Protein AF-U6CXU7-F1 (afdb_monomer_lite)

Secondary structure (DSSP, 8-state):
--SHHHHHHHTT----S---HHHHHHHHHHHHHHTT-HHHHHHHHHHHHTSTT--HHHHHHHHHHHHHHHHH-GGGS-HHHHHHHHHHHHHHHHHH-TTTT-

Organism: Neovison vison (NCBI:txid452646)

pLDDT: mean 72.58, std 15.56, range [36.69, 89.62]

Radius of gyration: 14.31 Å; chains: 1; bounding box: 33×27×43 Å

Foldseek 3Di:
DPDVVVVVVVVVPPDDDPQDPLNVLLVVLVVCVVVVVLVSSLVSLVVSCVDPPRPLLSQLVSLQVNLVSLQPPPPPDDNVVSPVSSVVSNVVSCVSPVVSVD

InterPro domains:
  IPR011990 Tetratricopeptide-like helical domain superfamily [G3DSA:1.25.40.10] (4-102)
  IPR011990 Tetratricopeptide-like helical domain superfamily [SSF48452] (8-102)
  IPR019734 Tetratricopeptide repeat [PF13181] (22-50)
  IPR051630 Transcriptional Corepressor and Histone Demethylase [PTHR14017] (4-102)

Structure (mmCIF, N/CA/C/O backbone):
data_AF-U6CXU7-F1
#
_entry.id   AF-U6CXU7-F1
#
loop_
_atom_site.group_PDB
_atom_site.id
_atom_site.type_symbol
_atom_site.label_atom_id
_atom_site.label_alt_id
_atom_site.label_comp_id
_atom_site.label_asym_id
_atom_site.label_entity_id
_atom_site.label_seq_id
_atom_site.pdbx_PDB_ins_code
_atom_site.Cartn_x
_atom_site.Cartn_y
_atom_site.Cartn_z
_atom_site.occupancy
_atom_site.B_iso_or_equiv
_atom_site.auth_seq_id
_atom_site.auth_comp_id
_atom_site.auth_asym_id
_atom_site.auth_atom_id
_atom_site.pdbx_PDB_model_num
ATOM 1 N N . TYR A 1 1 ? -19.600 16.351 -8.192 1.00 37.19 1 TYR A N 1
ATOM 2 C CA . TYR A 1 1 ? -18.962 16.544 -9.516 1.00 37.19 1 TYR A CA 1
ATOM 3 C C . TYR A 1 1 ? -17.422 16.435 -9.495 1.00 37.19 1 TYR A C 1
ATOM 5 O O . TYR A 1 1 ? -16.760 17.091 -10.290 1.00 37.19 1 TYR A O 1
ATOM 13 N N . GLY A 1 2 ? -16.824 15.573 -8.652 1.00 44.34 2 GLY A N 1
ATOM 14 C CA . GLY A 1 2 ? -15.355 15.525 -8.488 1.00 44.34 2 GLY A CA 1
ATOM 15 C C . GLY A 1 2 ? -14.690 14.143 -8.496 1.00 44.34 2 GLY A C 1
ATOM 16 O O . GLY A 1 2 ? -13.481 14.085 -8.363 1.00 44.34 2 GLY A O 1
ATOM 17 N N . ARG A 1 3 ? -15.426 13.029 -8.651 1.00 45.00 3 ARG A N 1
ATOM 18 C CA . ARG A 1 3 ? -14.829 11.671 -8.593 1.00 45.00 3 ARG A CA 1
ATOM 19 C C . ARG A 1 3 ? -14.734 10.928 -9.927 1.00 45.00 3 ARG A C 1
ATOM 21 O O . ARG A 1 3 ? -14.053 9.918 -9.996 1.00 45.00 3 ARG A O 1
ATOM 28 N N . ILE A 1 4 ? -15.368 11.430 -10.989 1.00 48.94 4 ILE A N 1
ATOM 29 C CA . ILE A 1 4 ? -15.387 10.744 -12.297 1.00 48.94 4 ILE A CA 1
ATOM 30 C C . ILE A 1 4 ? -14.205 11.177 -13.185 1.00 48.94 4 ILE A C 1
ATOM 32 O O . ILE A 1 4 ? -13.718 10.391 -13.990 1.00 48.94 4 ILE A O 1
ATOM 36 N N . ARG A 1 5 ? -13.668 12.392 -12.990 1.00 36.69 5 ARG A N 1
ATOM 37 C CA . ARG A 1 5 ? -12.555 12.909 -13.809 1.00 36.69 5 ARG A CA 1
ATOM 38 C C . ARG A 1 5 ? -11.190 12.280 -13.510 1.00 36.69 5 ARG A C 1
ATOM 40 O O . ARG A 1 5 ? -10.368 12.230 -14.412 1.00 36.69 5 ARG A O 1
ATOM 47 N N . HIS A 1 6 ? -10.967 11.746 -12.306 1.00 44.59 6 HIS A N 1
ATOM 48 C CA . HIS A 1 6 ? -9.724 11.019 -12.008 1.00 44.59 6 HIS A CA 1
ATOM 49 C C . HIS A 1 6 ? -9.717 9.608 -12.619 1.00 44.59 6 HIS A C 1
ATOM 51 O O . HIS A 1 6 ? -8.681 9.151 -13.088 1.00 44.59 6 HIS A O 1
ATOM 57 N N . PHE A 1 7 ? -10.882 8.957 -12.723 1.00 39.84 7 PHE A N 1
ATOM 58 C CA . PHE A 1 7 ? -10.996 7.651 -13.383 1.00 39.84 7 PHE A CA 1
ATOM 59 C C . PHE A 1 7 ? -10.809 7.723 -14.906 1.00 39.84 7 PHE A C 1
ATOM 61 O O . PHE A 1 7 ? -10.329 6.767 -15.505 1.00 39.84 7 PHE A O 1
ATOM 68 N N . GLN A 1 8 ? -11.143 8.851 -15.540 1.00 44.44 8 GLN A N 1
ATOM 69 C CA . GLN A 1 8 ? -10.936 9.023 -16.982 1.00 44.44 8 GLN A CA 1
ATOM 70 C C . GLN A 1 8 ? -9.481 9.326 -17.363 1.00 44.44 8 GLN A C 1
ATOM 72 O O . GLN A 1 8 ? -9.106 9.025 -18.490 1.00 44.44 8 GLN A O 1
ATOM 77 N N . LEU A 1 9 ? -8.650 9.842 -16.446 1.00 41.06 9 LEU A N 1
ATOM 78 C CA . LEU A 1 9 ? -7.205 9.940 -16.694 1.00 41.06 9 LEU A CA 1
ATOM 79 C C . LEU A 1 9 ? -6.520 8.567 -16.595 1.00 41.06 9 LEU A C 1
ATOM 81 O O . LEU A 1 9 ? -5.667 8.257 -17.415 1.00 41.06 9 LEU A O 1
ATOM 85 N N . ALA A 1 10 ? -6.956 7.709 -15.666 1.00 45.19 10 ALA A N 1
ATOM 86 C CA . ALA A 1 10 ? -6.413 6.354 -15.509 1.00 45.19 10 ALA A CA 1
ATOM 87 C C . ALA A 1 10 ? -6.767 5.396 -16.667 1.00 45.19 10 ALA A C 1
ATOM 89 O O . ALA A 1 10 ? -6.134 4.358 -16.824 1.00 45.19 10 ALA A O 1
ATOM 90 N N . LEU A 1 11 ? -7.773 5.732 -17.483 1.00 42.84 11 LEU A N 1
ATOM 91 C CA . LEU A 1 11 ? -8.143 4.961 -18.676 1.00 42.84 11 LEU A CA 1
ATOM 92 C C . LEU A 1 11 ? -7.322 5.331 -19.924 1.00 42.84 11 LEU A C 1
ATOM 94 O O . LEU A 1 11 ? -7.363 4.586 -20.900 1.00 42.84 11 LEU A O 1
ATOM 98 N N . VAL A 1 12 ? -6.594 6.456 -19.915 1.00 43.78 12 VAL A N 1
ATOM 99 C CA . VAL A 1 12 ? -5.868 6.972 -21.093 1.00 43.78 12 VAL A CA 1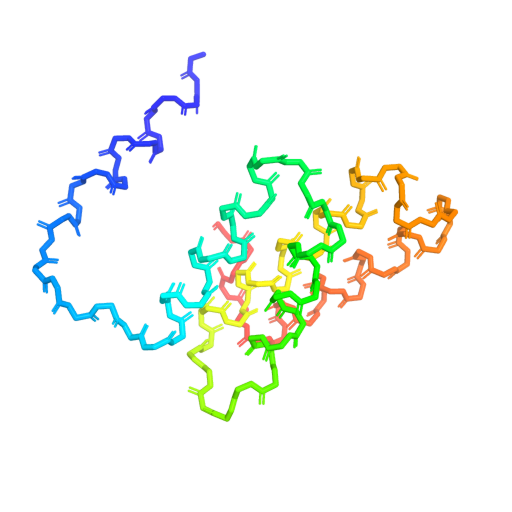
ATOM 100 C C . VAL A 1 12 ? -4.411 6.497 -21.169 1.00 43.78 12 VAL A C 1
ATOM 102 O O . VAL A 1 12 ? -3.853 6.502 -22.259 1.00 43.78 12 VAL A O 1
ATOM 105 N N . ASP A 1 13 ?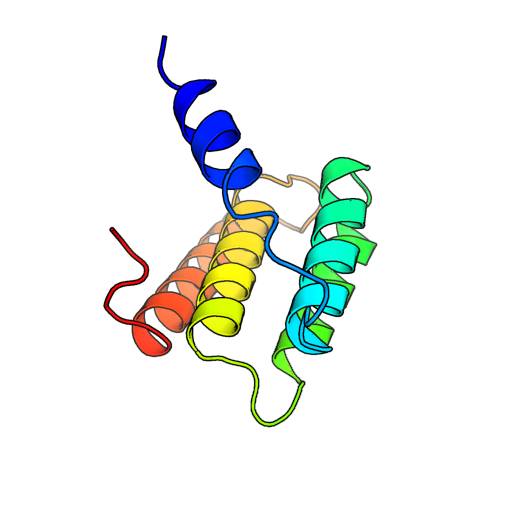 -3.830 5.966 -20.091 1.00 41.16 13 ASP A N 1
ATOM 106 C CA . ASP A 1 13 ? -2.502 5.322 -20.128 1.00 41.16 13 ASP A CA 1
ATOM 107 C C . ASP A 1 13 ? -2.575 3.801 -20.331 1.00 41.16 13 ASP A C 1
ATOM 109 O O . ASP A 1 13 ? -1.719 3.036 -19.888 1.00 41.16 13 ASP A O 1
ATOM 113 N N . CYS A 1 14 ? -3.581 3.332 -21.074 1.00 48.84 14 CYS A N 1
ATOM 114 C CA . CYS A 1 14 ? -3.497 2.019 -21.702 1.00 48.84 14 CYS A CA 1
ATOM 115 C C . CYS A 1 14 ? -2.511 2.098 -22.884 1.00 48.84 14 CYS A C 1
ATOM 117 O O . CYS A 1 14 ? -2.905 2.133 -24.047 1.00 48.84 14 CYS A O 1
ATOM 119 N N . ASN A 1 15 ? -1.217 2.158 -22.566 1.00 41.66 15 ASN A N 1
ATOM 120 C CA . ASN A 1 15 ? -0.118 1.827 -23.468 1.00 41.66 15 ASN A CA 1
ATOM 121 C C . ASN A 1 15 ? 0.533 0.516 -22.966 1.00 41.66 15 ASN A C 1
ATOM 123 O O . ASN A 1 15 ? 0.411 0.160 -21.795 1.00 41.66 15 ASN A O 1
ATOM 127 N N . PRO A 1 16 ? 1.109 -0.291 -23.862 1.00 45.03 16 PRO A N 1
ATOM 128 C CA . PRO A 1 16 ? 0.978 -1.742 -23.851 1.00 45.03 16 PRO A CA 1
ATOM 129 C C . PRO A 1 16 ? 1.812 -2.424 -22.758 1.00 45.03 16 PRO A C 1
ATOM 131 O O . PRO A 1 16 ? 3.009 -2.198 -22.650 1.00 45.03 16 PRO A O 1
ATOM 134 N N . CYS A 1 17 ? 1.170 -3.321 -22.005 1.00 50.75 17 CYS A N 1
ATOM 135 C CA . CYS A 1 17 ? 1.731 -4.523 -21.373 1.00 50.75 17 CYS A CA 1
ATOM 136 C C . CYS A 1 17 ? 3.250 -4.566 -21.092 1.00 50.75 17 CYS A C 1
ATOM 138 O O . CYS A 1 17 ? 3.945 -5.461 -21.572 1.00 50.75 17 CYS A O 1
ATOM 140 N N . THR A 1 18 ? 3.732 -3.712 -20.194 1.00 55.62 18 THR A N 1
ATOM 141 C CA . THR A 1 18 ? 4.897 -4.017 -19.349 1.00 55.62 18 THR A CA 1
ATOM 142 C C . THR A 1 18 ? 4.593 -3.629 -17.909 1.00 55.62 18 THR A C 1
ATOM 144 O O . THR A 1 18 ? 5.337 -2.865 -17.303 1.00 55.62 18 THR A O 1
ATOM 147 N N . LEU A 1 19 ? 3.473 -4.116 -17.359 1.00 62.84 19 LEU A N 1
ATOM 148 C CA . LEU A 1 19 ? 3.283 -4.026 -15.914 1.00 62.84 19 LEU A CA 1
ATOM 149 C C . LEU A 1 19 ? 4.432 -4.793 -15.265 1.00 62.84 19 LEU A C 1
ATOM 151 O O . LEU A 1 19 ? 4.614 -5.992 -15.501 1.00 62.84 19 LEU A O 1
ATOM 155 N N . SER A 1 20 ? 5.229 -4.084 -14.478 1.00 75.44 20 SER A N 1
ATOM 156 C CA . SER A 1 20 ? 6.298 -4.686 -13.699 1.00 75.44 20 SER A CA 1
ATOM 157 C C . SER A 1 20 ? 5.691 -5.691 -12.725 1.00 75.44 20 SER A C 1
ATOM 159 O O . SER A 1 20 ? 4.550 -5.536 -12.290 1.00 75.44 20 SER A O 1
ATOM 161 N N . ASN A 1 21 ? 6.455 -6.707 -12.317 1.00 79.75 21 ASN A N 1
ATOM 162 C CA . ASN A 1 21 ? 5.963 -7.699 -11.351 1.00 79.75 21 ASN A CA 1
ATOM 163 C C . ASN A 1 21 ? 5.400 -7.021 -10.079 1.00 79.75 21 ASN A C 1
ATOM 165 O O . ASN A 1 21 ? 4.341 -7.393 -9.587 1.00 79.75 21 ASN A O 1
ATOM 169 N N . ALA A 1 22 ? 6.036 -5.932 -9.632 1.00 81.25 22 ALA A N 1
ATOM 170 C CA . ALA A 1 22 ? 5.554 -5.088 -8.540 1.00 81.25 22 ALA A CA 1
ATOM 171 C C . ALA A 1 22 ? 4.158 -4.475 -8.775 1.00 81.25 22 ALA A C 1
ATOM 173 O O . ALA A 1 22 ? 3.330 -4.462 -7.868 1.00 81.25 22 ALA A O 1
ATOM 174 N N . GLU A 1 23 ? 3.877 -3.981 -9.981 1.00 82.06 23 GLU A N 1
ATOM 175 C CA . GLU A 1 23 ? 2.582 -3.380 -10.324 1.00 82.06 23 GLU A CA 1
ATOM 176 C C . GLU A 1 23 ? 1.489 -4.448 -10.414 1.00 82.06 23 GLU A C 1
ATOM 178 O O . GLU A 1 23 ? 0.372 -4.244 -9.947 1.00 82.06 23 GLU A O 1
ATOM 183 N N . ILE A 1 24 ? 1.821 -5.633 -10.934 1.00 85.00 24 ILE A N 1
ATOM 184 C CA . ILE A 1 24 ? 0.898 -6.774 -10.962 1.00 85.00 24 ILE A CA 1
ATOM 185 C C . ILE A 1 24 ? 0.511 -7.177 -9.533 1.00 85.00 24 ILE A C 1
ATOM 187 O O . ILE A 1 24 ? -0.675 -7.309 -9.231 1.00 85.00 24 ILE A O 1
ATOM 191 N N . GLN A 1 25 ? 1.490 -7.322 -8.635 1.00 86.62 25 GLN A N 1
ATOM 192 C CA . GLN A 1 25 ? 1.238 -7.625 -7.222 1.00 86.62 25 GLN A CA 1
ATOM 193 C C . GLN A 1 25 ? 0.426 -6.520 -6.532 1.00 86.62 25 GLN A C 1
ATOM 195 O O . GLN A 1 25 ? -0.493 -6.817 -5.766 1.00 86.62 25 GLN A O 1
ATOM 200 N N . PHE A 1 26 ? 0.697 -5.250 -6.851 1.00 86.75 26 PHE A N 1
ATOM 201 C CA . PHE A 1 26 ? -0.087 -4.120 -6.353 1.00 86.75 26 PHE A CA 1
ATOM 202 C C . PHE A 1 26 ? -1.559 -4.230 -6.767 1.00 86.75 26 PHE A C 1
ATOM 204 O O . PHE A 1 26 ? -2.458 -4.115 -5.932 1.00 86.75 26 PHE A O 1
ATOM 211 N N . HIS A 1 27 ? -1.822 -4.518 -8.042 1.00 86.62 27 HIS A N 1
ATOM 212 C CA . HIS A 1 27 ? -3.183 -4.687 -8.542 1.00 86.62 27 HIS A CA 1
ATOM 213 C C . HIS A 1 27 ? -3.897 -5.894 -7.922 1.00 86.62 27 HIS A C 1
ATOM 215 O O . HIS A 1 27 ? -5.098 -5.812 -7.660 1.00 86.62 27 HIS A O 1
ATOM 221 N N . ILE A 1 28 ? -3.184 -6.985 -7.626 1.00 87.56 28 ILE A N 1
ATOM 222 C CA . ILE A 1 28 ? -3.737 -8.135 -6.892 1.00 87.56 28 ILE A CA 1
ATOM 223 C C . ILE A 1 28 ? -4.156 -7.723 -5.473 1.00 87.56 28 ILE A C 1
ATOM 225 O O . ILE A 1 28 ? -5.270 -8.038 -5.047 1.00 87.56 28 ILE A O 1
ATOM 229 N N . ALA A 1 29 ? -3.310 -6.984 -4.752 1.00 87.81 29 ALA A N 1
ATOM 230 C CA . ALA A 1 29 ? -3.637 -6.482 -3.417 1.00 87.81 29 ALA A CA 1
ATOM 231 C C . ALA A 1 29 ? -4.867 -5.555 -3.443 1.00 87.81 29 ALA A C 1
ATOM 233 O O . ALA A 1 29 ? -5.805 -5.730 -2.658 1.00 87.81 29 ALA A O 1
ATOM 234 N N . HIS A 1 30 ? -4.931 -4.649 -4.420 1.00 84.75 30 HIS A N 1
ATOM 235 C CA . HIS A 1 30 ? -6.069 -3.749 -4.601 1.00 84.75 30 HIS A CA 1
ATOM 236 C C . HIS A 1 30 ? -7.364 -4.487 -4.990 1.00 84.75 30 HIS A C 1
ATOM 238 O O . HIS A 1 30 ? -8.470 -4.119 -4.583 1.00 84.75 30 HIS A O 1
ATOM 244 N N . LEU A 1 31 ? -7.258 -5.593 -5.728 1.00 89.62 31 LEU A N 1
ATOM 245 C CA . LEU A 1 31 ? -8.401 -6.446 -6.039 1.00 89.62 31 LEU A CA 1
ATOM 246 C C . LEU A 1 31 ? -8.983 -7.109 -4.776 1.00 89.62 31 LEU A C 1
ATOM 248 O O . LEU A 1 31 ? -10.204 -7.220 -4.644 1.00 89.62 31 LEU A O 1
ATOM 252 N N . TYR A 1 32 ? -8.146 -7.524 -3.821 1.00 86.94 32 TYR A N 1
ATOM 253 C CA . TYR A 1 32 ? -8.638 -8.016 -2.530 1.00 86.94 32 TYR A CA 1
ATOM 254 C C . TYR A 1 32 ? -9.346 -6.918 -1.731 1.00 86.94 32 TYR A C 1
ATOM 256 O O . TYR A 1 32 ? -10.391 -7.172 -1.125 1.00 86.94 32 TYR A O 1
ATOM 264 N N . GLU A 1 33 ? -8.816 -5.698 -1.764 1.00 82.50 33 GLU A N 1
ATOM 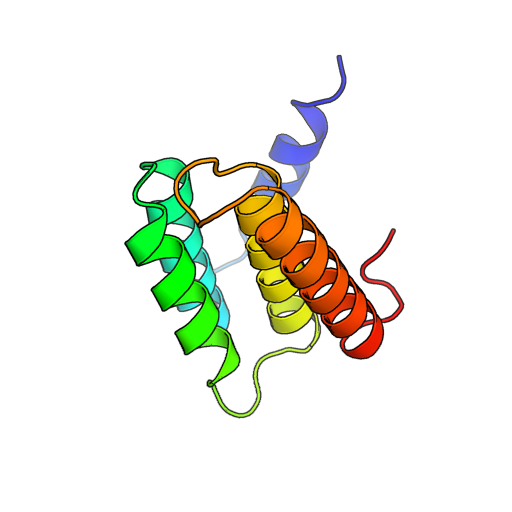265 C CA . GLU A 1 33 ? -9.380 -4.538 -1.074 1.00 82.50 33 GLU A CA 1
ATOM 266 C C . GLU A 1 33 ? -10.780 -4.193 -1.607 1.00 82.50 33 GLU A C 1
ATOM 268 O O . GLU A 1 33 ? -11.737 -4.085 -0.835 1.00 82.50 33 GLU A O 1
ATOM 273 N N . THR A 1 34 ? -10.935 -4.121 -2.933 1.00 84.00 34 THR A N 1
ATOM 274 C CA . THR A 1 34 ? -12.223 -3.848 -3.601 1.00 84.00 34 THR A CA 1
ATOM 275 C C . THR A 1 34 ? -13.260 -4.950 -3.365 1.00 84.00 34 THR A C 1
ATOM 277 O O . THR A 1 34 ? -14.455 -4.666 -3.272 1.00 84.00 34 THR A O 1
ATOM 280 N N . GLN A 1 35 ? -12.820 -6.197 -3.166 1.00 87.75 35 GLN A N 1
ATOM 281 C CA . GLN A 1 35 ? -13.668 -7.320 -2.743 1.00 87.75 35 GLN A CA 1
ATOM 282 C C . GLN A 1 35 ? -13.974 -7.340 -1.235 1.00 87.75 35 GLN A C 1
ATOM 284 O O . GLN A 1 35 ? -14.603 -8.285 -0.758 1.00 87.75 35 GLN A O 1
ATOM 289 N N . ARG A 1 36 ? -13.539 -6.330 -0.469 1.00 84.00 36 ARG A N 1
ATOM 290 C CA . ARG A 1 36 ? -13.659 -6.253 1.000 1.00 84.00 36 ARG A CA 1
ATOM 291 C C . ARG A 1 36 ? -12.956 -7.392 1.749 1.00 84.00 36 ARG A C 1
ATOM 293 O O . ARG A 1 36 ? -13.249 -7.650 2.916 1.00 84.00 36 ARG A O 1
ATOM 300 N N . LYS A 1 37 ? -11.996 -8.067 1.113 1.00 86.81 37 LYS A N 1
ATOM 301 C CA . LYS A 1 37 ? -11.139 -9.087 1.735 1.00 86.81 37 LYS A CA 1
ATOM 302 C C . LYS A 1 37 ? -9.948 -8.403 2.406 1.00 86.81 37 LYS A C 1
ATOM 304 O O . LYS A 1 37 ? -8.805 -8.566 1.992 1.00 86.81 37 LYS A O 1
ATOM 309 N N . TYR A 1 38 ? -10.228 -7.604 3.436 1.00 84.56 38 TYR A N 1
ATOM 310 C CA . TYR A 1 38 ? -9.252 -6.676 4.019 1.00 84.56 38 TYR A CA 1
ATOM 311 C C . TYR A 1 38 ? -8.015 -7.355 4.619 1.00 84.56 38 TYR A C 1
ATOM 313 O O . TYR A 1 38 ? -6.921 -6.811 4.504 1.00 84.56 38 TYR A O 1
ATOM 321 N N . HIS A 1 39 ? -8.154 -8.549 5.206 1.00 86.50 39 HIS A N 1
ATOM 322 C CA . HIS A 1 39 ? -6.999 -9.307 5.703 1.00 86.50 39 HIS A CA 1
ATOM 323 C C . HIS A 1 39 ? -6.068 -9.740 4.565 1.00 86.50 39 HIS A C 1
ATOM 325 O O . HIS A 1 39 ? -4.869 -9.492 4.636 1.00 86.50 39 HIS A O 1
ATOM 331 N N . SER A 1 40 ? -6.624 -10.305 3.488 1.00 87.25 40 SER A N 1
ATOM 332 C CA . SER A 1 40 ? -5.853 -10.717 2.307 1.00 87.25 40 SER A CA 1
ATOM 333 C C . SER A 1 40 ? -5.222 -9.526 1.586 1.00 87.25 40 SER A C 1
ATOM 335 O O . SER A 1 40 ? -4.082 -9.613 1.145 1.00 87.25 40 SER A O 1
ATOM 337 N N . ALA A 1 41 ? -5.936 -8.399 1.501 1.00 85.75 41 ALA A N 1
ATOM 338 C CA . ALA A 1 41 ? -5.406 -7.164 0.928 1.00 85.75 41 ALA A CA 1
ATOM 339 C C . ALA A 1 41 ? -4.213 -6.636 1.735 1.00 85.75 41 ALA A C 1
ATOM 341 O O . ALA A 1 41 ? -3.170 -6.338 1.160 1.00 85.75 41 ALA A O 1
ATOM 342 N N . LYS A 1 42 ? -4.340 -6.582 3.070 1.00 86.50 42 LYS A N 1
ATOM 343 C CA . LYS A 1 42 ? -3.262 -6.148 3.965 1.00 86.50 42 LYS A CA 1
ATOM 344 C C . LYS A 1 42 ? -2.023 -7.026 3.802 1.00 86.50 42 LYS A C 1
ATOM 346 O O . LYS A 1 42 ? -0.936 -6.496 3.609 1.00 86.50 42 LYS A O 1
ATOM 351 N N . GLU A 1 43 ? -2.194 -8.345 3.839 1.00 89.31 43 GLU A N 1
ATOM 352 C CA . GLU A 1 43 ? -1.082 -9.288 3.700 1.00 89.31 43 GLU A CA 1
ATOM 353 C C . GLU A 1 43 ? -0.383 -9.147 2.340 1.00 89.31 43 GLU A C 1
ATOM 355 O O . GLU A 1 43 ? 0.843 -9.082 2.284 1.00 89.31 43 GLU A O 1
ATOM 360 N N . ALA A 1 44 ? -1.145 -9.012 1.250 1.00 88.56 44 ALA A N 1
ATOM 361 C CA . ALA A 1 44 ? -0.588 -8.814 -0.087 1.00 88.56 44 ALA A CA 1
ATOM 362 C C . ALA A 1 44 ? 0.199 -7.493 -0.205 1.00 88.56 44 ALA A C 1
ATOM 364 O O . ALA A 1 44 ? 1.288 -7.470 -0.779 1.00 88.56 44 ALA A O 1
ATOM 365 N N . TYR A 1 45 ? -0.302 -6.400 0.382 1.00 88.88 45 TYR A N 1
ATOM 366 C CA . TYR A 1 45 ? 0.431 -5.133 0.454 1.00 88.88 45 TYR A CA 1
ATOM 367 C C . TYR A 1 45 ? 1.711 -5.247 1.303 1.00 88.88 45 TYR A C 1
ATOM 369 O O . TYR A 1 45 ? 2.757 -4.732 0.910 1.00 88.88 45 TYR A O 1
ATOM 377 N N . GLU A 1 46 ? 1.669 -5.945 2.441 1.00 89.19 46 GLU A N 1
ATOM 378 C CA . GLU A 1 46 ? 2.846 -6.179 3.291 1.00 89.19 46 GLU A CA 1
ATOM 379 C C . GLU A 1 46 ? 3.905 -7.044 2.594 1.00 89.19 46 GLU A C 1
ATOM 381 O O . GLU A 1 46 ? 5.094 -6.746 2.701 1.00 89.19 46 GLU A O 1
ATOM 386 N N . GLN A 1 47 ? 3.499 -8.069 1.839 1.00 89.31 47 GLN A N 1
ATOM 387 C CA . GLN A 1 47 ? 4.402 -8.874 1.010 1.00 89.31 47 GLN A CA 1
ATOM 388 C C . GLN A 1 47 ? 5.036 -8.045 -0.109 1.00 89.31 47 GLN A C 1
ATOM 390 O O . GLN A 1 47 ? 6.235 -8.157 -0.363 1.00 89.31 47 GLN A O 1
ATOM 395 N N . LEU A 1 48 ? 4.265 -7.157 -0.741 1.00 88.44 48 LEU A N 1
ATOM 396 C CA . LEU A 1 48 ? 4.788 -6.273 -1.776 1.00 88.44 48 LEU A CA 1
ATOM 397 C C . LEU A 1 48 ? 5.894 -5.355 -1.234 1.00 88.44 48 LEU A C 1
ATOM 399 O O . LEU A 1 48 ? 6.918 -5.188 -1.892 1.00 88.44 48 LEU A O 1
ATOM 403 N N . LEU A 1 49 ? 5.753 -4.844 -0.005 1.00 87.06 49 LEU A N 1
ATOM 404 C CA . LEU A 1 49 ? 6.793 -4.044 0.662 1.00 87.06 49 LEU A CA 1
ATOM 405 C C . LEU A 1 49 ? 8.091 -4.811 0.949 1.00 87.06 49 LEU A C 1
ATOM 407 O O . LEU A 1 49 ? 9.126 -4.173 1.137 1.00 87.06 49 LEU A O 1
ATOM 411 N N . GLN A 1 50 ? 8.049 -6.144 0.988 1.00 86.75 50 GLN A N 1
ATOM 412 C CA . GLN A 1 50 ? 9.234 -6.990 1.167 1.00 86.75 50 GLN A CA 1
ATOM 413 C C . GLN A 1 50 ? 9.978 -7.260 -0.149 1.00 86.75 50 GLN A C 1
ATOM 415 O O . GLN A 1 50 ? 11.059 -7.842 -0.126 1.00 86.75 50 GLN A O 1
ATOM 420 N N . THR A 1 51 ? 9.430 -6.844 -1.296 1.00 84.00 51 THR A N 1
ATOM 421 C CA . THR A 1 51 ? 10.070 -7.049 -2.601 1.00 84.00 51 THR A CA 1
ATOM 422 C C . THR A 1 51 ? 11.323 -6.181 -2.727 1.00 84.00 51 THR A C 1
ATOM 424 O O . THR A 1 51 ? 11.265 -4.954 -2.608 1.00 84.00 51 THR A O 1
ATOM 427 N N . GLU A 1 52 ? 12.466 -6.811 -3.005 1.00 75.38 52 GLU A N 1
ATOM 428 C CA . GLU A 1 52 ? 13.718 -6.097 -3.265 1.00 75.38 52 GLU A CA 1
ATOM 429 C C . GLU A 1 52 ? 13.606 -5.249 -4.542 1.00 75.38 52 GLU A C 1
ATOM 431 O O . GLU A 1 52 ? 13.086 -5.702 -5.561 1.00 75.38 52 GLU A O 1
ATOM 436 N N . ASN A 1 53 ? 14.114 -4.013 -4.496 1.00 78.31 53 ASN A N 1
ATOM 437 C CA . ASN A 1 53 ? 14.033 -3.030 -5.589 1.00 78.31 53 ASN A CA 1
ATOM 438 C C . ASN A 1 53 ? 12.601 -2.625 -5.989 1.00 78.31 53 ASN A C 1
ATOM 440 O O . ASN A 1 53 ? 12.341 -2.313 -7.152 1.00 78.31 53 ASN A O 1
ATOM 444 N N . LEU A 1 54 ? 11.668 -2.593 -5.030 1.00 81.38 54 LEU A N 1
ATOM 445 C CA . LEU A 1 54 ? 10.340 -2.033 -5.268 1.00 81.38 54 LEU A CA 1
ATOM 446 C C . LEU A 1 54 ? 10.453 -0.566 -5.732 1.00 81.38 54 LEU A C 1
ATOM 448 O O . LEU A 1 54 ? 11.118 0.226 -5.053 1.00 81.38 54 LEU A O 1
ATOM 452 N N . PRO A 1 55 ? 9.794 -0.169 -6.841 1.00 83.38 55 PRO A N 1
ATOM 453 C CA . PRO A 1 55 ? 9.797 1.217 -7.282 1.00 83.38 55 PRO A CA 1
ATOM 454 C C . PRO A 1 55 ? 9.307 2.139 -6.169 1.00 83.38 55 PRO A C 1
ATOM 456 O O . PRO A 1 55 ? 8.299 1.860 -5.516 1.00 83.38 55 PRO A O 1
ATOM 459 N N . VAL A 1 56 ? 10.007 3.255 -5.979 1.00 79.31 56 VAL A N 1
ATOM 460 C CA . VAL A 1 56 ? 9.731 4.234 -4.917 1.00 79.31 56 VAL A CA 1
ATOM 461 C C . VAL A 1 56 ? 8.264 4.680 -4.918 1.00 79.31 56 VAL A C 1
ATOM 463 O O . VAL A 1 56 ? 7.618 4.678 -3.872 1.00 79.31 56 VAL A O 1
ATOM 466 N N . GLN A 1 57 ? 7.711 4.949 -6.101 1.00 76.00 57 GLN A N 1
ATOM 467 C CA . GLN A 1 57 ? 6.314 5.341 -6.267 1.00 76.00 57 GLN A CA 1
ATOM 468 C C . GLN A 1 57 ? 5.339 4.228 -5.849 1.00 76.00 57 GLN A C 1
ATOM 470 O O . GLN A 1 57 ? 4.387 4.485 -5.117 1.00 76.00 57 GLN A O 1
ATOM 475 N N . VAL A 1 58 ? 5.595 2.975 -6.245 1.00 81.00 58 VAL A N 1
ATOM 476 C CA . VAL A 1 58 ? 4.761 1.827 -5.844 1.00 81.00 58 VAL A CA 1
ATOM 477 C C . VAL A 1 58 ? 4.833 1.628 -4.331 1.00 81.00 58 VAL A C 1
ATOM 479 O O . VAL A 1 58 ? 3.805 1.443 -3.687 1.00 81.00 58 VAL A O 1
ATOM 482 N N . LYS A 1 59 ? 6.025 1.743 -3.734 1.00 83.19 59 LYS A N 1
ATOM 483 C CA . LYS A 1 59 ? 6.217 1.665 -2.281 1.00 83.19 59 LYS A CA 1
ATOM 484 C C . LYS A 1 59 ? 5.409 2.731 -1.542 1.00 83.19 59 LYS A C 1
ATOM 486 O O . LYS A 1 59 ? 4.717 2.400 -0.581 1.00 83.19 59 LYS A O 1
ATOM 491 N N . ALA A 1 60 ? 5.476 3.982 -1.992 1.00 79.88 60 ALA A N 1
ATOM 492 C CA . ALA A 1 60 ? 4.717 5.082 -1.408 1.00 79.88 60 ALA A CA 1
ATOM 493 C C . ALA A 1 60 ? 3.204 4.820 -1.490 1.00 79.88 60 ALA A C 1
ATOM 495 O O . ALA A 1 60 ? 2.516 4.859 -0.472 1.00 79.88 60 ALA A O 1
ATOM 496 N N . ILE A 1 61 ? 2.693 4.434 -2.664 1.00 82.19 61 ILE A N 1
ATOM 497 C CA . ILE A 1 61 ? 1.266 4.129 -2.855 1.00 82.19 61 ILE A CA 1
ATOM 498 C C . ILE A 1 61 ? 0.818 2.966 -1.953 1.00 82.19 61 ILE A C 1
ATOM 500 O O . ILE A 1 61 ? -0.230 3.056 -1.317 1.00 82.19 61 ILE A O 1
ATOM 504 N N . VAL A 1 62 ? 1.606 1.892 -1.838 1.00 87.38 62 VAL A N 1
ATOM 505 C CA . VAL A 1 62 ? 1.296 0.749 -0.957 1.00 87.38 62 VAL A CA 1
ATOM 506 C C . VAL A 1 62 ? 1.207 1.175 0.507 1.00 87.38 62 VAL A C 1
ATOM 508 O O . VAL A 1 62 ? 0.281 0.777 1.214 1.00 87.38 62 VAL A O 1
ATOM 511 N N . LEU A 1 63 ? 2.145 2.004 0.968 1.00 85.50 63 LEU A N 1
ATOM 512 C CA . LEU A 1 63 ? 2.141 2.536 2.330 1.00 85.50 63 LEU A CA 1
ATOM 513 C C . LEU A 1 63 ? 0.918 3.430 2.574 1.00 85.50 63 LEU A C 1
ATOM 515 O O . LEU A 1 63 ? 0.276 3.306 3.616 1.00 85.50 63 LEU A O 1
ATOM 519 N N . GLN A 1 64 ? 0.534 4.267 1.608 1.00 81.19 64 GLN A N 1
ATOM 520 C CA . GLN A 1 64 ? -0.696 5.057 1.702 1.00 81.19 64 GLN A CA 1
ATOM 521 C C . GLN A 1 64 ? -1.941 4.175 1.783 1.00 81.19 64 GLN A C 1
ATOM 523 O O . GLN A 1 64 ? -2.796 4.424 2.634 1.00 81.19 64 GLN A O 1
ATOM 528 N N . GLN A 1 65 ? -2.029 3.121 0.965 1.00 82.06 65 GLN A N 1
ATOM 529 C CA . GLN A 1 65 ? -3.171 2.207 0.999 1.00 82.06 65 GLN A CA 1
ATOM 530 C C . GLN A 1 65 ? -3.259 1.451 2.324 1.00 82.06 65 GLN A C 1
ATOM 532 O O . GLN A 1 65 ? -4.331 1.393 2.924 1.00 82.06 65 GLN A O 1
ATOM 537 N N . LEU A 1 66 ? -2.136 0.963 2.858 1.00 84.19 66 LEU A N 1
ATOM 538 C CA . LEU A 1 66 ? -2.094 0.370 4.197 1.00 84.19 66 LEU A CA 1
ATOM 539 C C . LEU A 1 66 ? -2.530 1.369 5.275 1.00 84.19 66 LEU A C 1
ATOM 541 O O . LEU A 1 66 ? -3.322 1.019 6.152 1.00 84.19 66 LEU A O 1
ATOM 545 N N . GLY A 1 67 ? -2.073 2.621 5.191 1.00 81.56 67 GLY A N 1
ATOM 546 C CA . GLY A 1 67 ? -2.494 3.685 6.099 1.00 81.56 67 GLY A CA 1
ATOM 547 C C . GLY A 1 67 ? -3.999 3.957 6.032 1.00 81.56 67 GLY A C 1
ATOM 548 O O . GLY A 1 67 ? -4.667 4.007 7.068 1.00 81.56 67 GLY A O 1
ATOM 549 N N . TRP A 1 68 ? -4.561 4.054 4.823 1.00 82.12 68 TRP A N 1
ATOM 550 C CA . TRP A 1 68 ? -5.996 4.241 4.607 1.00 82.12 68 TRP A CA 1
ATOM 551 C C . TRP A 1 68 ? -6.809 3.059 5.139 1.00 82.12 68 TRP A C 1
ATOM 553 O O . TRP A 1 68 ? -7.814 3.266 5.823 1.00 82.12 68 TRP A O 1
ATO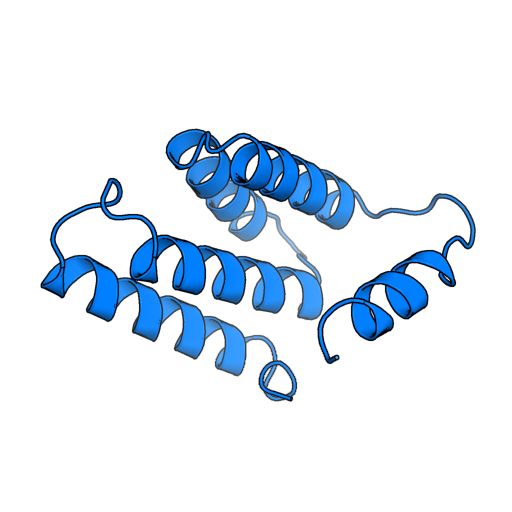M 563 N N . MET A 1 69 ? -6.355 1.830 4.888 1.00 81.44 69 MET A N 1
ATOM 564 C CA . MET A 1 69 ? -7.000 0.616 5.381 1.00 81.44 69 MET A CA 1
ATOM 565 C C . MET A 1 69 ? -6.998 0.561 6.908 1.00 81.44 69 MET A C 1
ATOM 567 O O . MET A 1 69 ? -8.039 0.292 7.501 1.00 81.44 69 MET A O 1
ATOM 571 N N . HIS A 1 70 ? -5.874 0.865 7.561 1.00 74.38 70 HIS A N 1
ATOM 572 C CA . HIS A 1 70 ? -5.824 0.934 9.020 1.00 74.38 70 HIS A CA 1
ATOM 573 C C . HIS A 1 70 ? -6.746 2.024 9.570 1.00 74.38 70 HIS A C 1
ATOM 575 O O . HIS A 1 70 ? -7.377 1.796 10.591 1.00 74.38 70 HIS A O 1
ATOM 581 N N . HIS A 1 71 ? -6.899 3.164 8.896 1.00 69.62 71 HIS A N 1
ATOM 582 C CA . HIS A 1 71 ? -7.810 4.215 9.352 1.00 69.62 71 HIS A CA 1
ATOM 583 C C . HIS A 1 71 ? -9.300 3.872 9.155 1.00 69.62 71 HIS A C 1
ATOM 585 O O . HIS A 1 71 ? -10.113 4.179 10.021 1.00 69.62 71 HIS A O 1
ATOM 591 N N . ASN A 1 72 ? -9.670 3.239 8.035 1.00 68.88 72 ASN A N 1
ATOM 592 C CA . ASN A 1 72 ? -11.075 3.065 7.634 1.00 68.88 72 ASN A CA 1
ATOM 593 C C . ASN A 1 72 ? -11.656 1.680 7.943 1.00 68.88 72 ASN A C 1
ATOM 595 O O . ASN A 1 72 ? -12.875 1.522 7.976 1.00 68.88 72 ASN A O 1
ATOM 599 N N . VAL A 1 73 ? -10.824 0.653 8.127 1.00 72.31 73 VAL A N 1
ATOM 600 C CA . VAL A 1 73 ? -11.307 -0.715 8.326 1.00 72.31 73 VAL A CA 1
ATOM 601 C C . VAL A 1 73 ? -11.423 -1.005 9.819 1.00 72.31 73 VAL A C 1
ATOM 603 O O . VAL A 1 73 ? -10.455 -1.342 10.510 1.00 72.31 73 VAL A O 1
ATOM 606 N N . ASP A 1 74 ? -12.656 -0.945 10.324 1.00 65.38 74 ASP A N 1
ATOM 607 C CA . ASP A 1 74 ? -12.964 -1.225 11.730 1.00 65.38 74 ASP A CA 1
ATOM 608 C C . ASP A 1 74 ? -12.553 -2.643 12.184 1.00 65.38 74 ASP A C 1
ATOM 610 O O . ASP A 1 74 ? -12.272 -2.874 13.357 1.00 65.38 74 ASP A O 1
ATOM 614 N N . LEU A 1 75 ? -12.380 -3.566 11.239 1.00 62.16 75 LEU A N 1
ATOM 615 C CA . LEU A 1 75 ? -11.968 -4.952 11.477 1.00 62.16 75 LEU A CA 1
ATOM 616 C C . LEU A 1 75 ? -10.452 -5.145 11.703 1.00 62.16 75 LEU A C 1
ATOM 618 O O . LEU A 1 75 ? -10.038 -6.236 12.077 1.00 62.16 75 LEU A O 1
ATOM 622 N N . LEU A 1 76 ? -9.607 -4.125 11.487 1.00 62.72 76 LEU A N 1
ATOM 623 C CA . LEU A 1 76 ? -8.138 -4.248 11.582 1.00 62.72 76 LEU A CA 1
ATOM 624 C C . LEU A 1 76 ? -7.542 -3.941 12.978 1.00 62.72 76 LEU A C 1
ATOM 626 O O . LEU A 1 76 ? -6.337 -3.727 13.085 1.00 62.72 76 LEU A O 1
ATOM 630 N N . GLY A 1 77 ? -8.353 -3.899 14.046 1.00 65.31 77 GLY A N 1
ATOM 631 C CA . GLY A 1 77 ? -7.893 -3.695 15.436 1.00 65.31 77 GLY A CA 1
ATOM 632 C C . GLY A 1 77 ? -8.718 -2.687 16.248 1.00 65.31 77 GLY A C 1
ATOM 633 O O . GLY A 1 77 ? -9.833 -2.333 15.869 1.00 65.31 77 GLY A O 1
ATOM 634 N N . ASP A 1 78 ? -8.154 -2.169 17.336 1.00 72.06 78 ASP A N 1
ATOM 635 C CA . ASP A 1 78 ? -8.750 -1.090 18.134 1.00 72.06 78 ASP A CA 1
ATOM 636 C C . ASP A 1 78 ? -8.429 0.301 17.560 1.00 72.06 78 ASP A C 1
ATOM 638 O O . ASP A 1 78 ? -7.396 0.511 16.917 1.00 72.06 78 ASP A O 1
ATOM 642 N N . LYS A 1 79 ? -9.314 1.280 17.798 1.00 66.50 79 LYS A N 1
ATOM 643 C CA . LYS A 1 79 ? -9.245 2.627 17.195 1.00 66.50 79 LYS A CA 1
ATOM 644 C C . LYS A 1 79 ? -7.904 3.345 17.435 1.00 66.50 79 LYS A C 1
ATOM 646 O O . LYS A 1 79 ? -7.316 3.865 16.493 1.00 66.50 79 LYS A O 1
ATOM 651 N N . ALA A 1 80 ? -7.391 3.317 18.667 1.00 71.25 80 ALA A N 1
ATOM 652 C CA . ALA A 1 80 ? -6.135 3.985 19.031 1.00 71.25 80 ALA A CA 1
ATOM 653 C C . ALA A 1 80 ? -4.900 3.357 18.351 1.00 71.25 80 ALA A C 1
ATOM 655 O O . ALA A 1 80 ? -3.969 4.048 17.928 1.00 71.25 80 ALA A O 1
ATOM 656 N N . THR A 1 81 ? -4.908 2.032 18.206 1.00 72.56 81 THR A N 1
ATOM 657 C CA . THR A 1 81 ? -3.837 1.278 17.550 1.00 72.56 81 THR A CA 1
ATOM 658 C C . THR A 1 81 ? -3.829 1.557 16.048 1.00 72.56 81 THR A C 1
ATOM 660 O O . THR A 1 81 ? -2.775 1.811 15.469 1.00 72.56 81 THR A O 1
ATOM 663 N N . LYS A 1 82 ? -5.006 1.605 15.421 1.00 70.31 82 LYS A N 1
ATOM 664 C CA . LYS A 1 82 ? -5.176 1.925 13.998 1.00 70.31 82 LYS A CA 1
ATOM 665 C C . LYS A 1 82 ? -4.691 3.306 13.607 1.00 70.31 82 LYS A C 1
ATOM 667 O O . LYS A 1 82 ? -3.991 3.428 12.608 1.00 70.31 82 LYS A O 1
ATOM 672 N N . GLU A 1 83 ? -5.045 4.327 14.382 1.00 72.31 83 GLU A N 1
ATOM 673 C CA . GLU A 1 83 ? -4.594 5.696 14.124 1.00 72.31 83 GLU A CA 1
ATOM 674 C C . GLU A 1 83 ? -3.063 5.783 14.182 1.00 72.31 83 GLU A C 1
ATOM 676 O O . GLU A 1 83 ? -2.444 6.365 13.292 1.00 72.31 83 GLU A O 1
ATOM 681 N N . SER A 1 84 ? -2.442 5.109 15.154 1.00 79.44 84 SER A N 1
ATOM 682 C CA . SER A 1 84 ? -0.981 5.061 15.289 1.00 79.44 84 SER A CA 1
ATOM 683 C C . SER A 1 84 ? -0.301 4.372 14.095 1.00 79.44 84 SER A C 1
ATOM 685 O O . SER A 1 84 ? 0.679 4.890 13.558 1.00 79.44 84 SER A O 1
ATOM 687 N N . TYR A 1 85 ? -0.834 3.232 13.635 1.00 77.81 85 TYR A N 1
ATOM 688 C CA . TYR A 1 85 ? -0.311 2.542 12.449 1.00 77.81 85 TYR A CA 1
ATOM 689 C C . TYR A 1 85 ? -0.527 3.349 11.169 1.00 77.81 85 TYR A C 1
ATOM 691 O O . TYR A 1 85 ? 0.390 3.447 10.357 1.00 77.81 85 TYR A O 1
ATOM 699 N N . ALA A 1 86 ? -1.698 3.964 10.999 1.00 74.25 86 ALA A N 1
ATOM 700 C CA . ALA A 1 86 ? -1.997 4.787 9.835 1.00 74.25 86 ALA A CA 1
ATOM 701 C C . ALA A 1 86 ? -1.008 5.951 9.704 1.00 74.25 86 ALA A C 1
ATOM 703 O O . ALA A 1 86 ? -0.423 6.141 8.639 1.00 74.25 86 ALA A O 1
ATOM 704 N N . ILE A 1 87 ? -0.749 6.670 10.801 1.00 79.19 87 ILE A N 1
ATOM 705 C CA . IL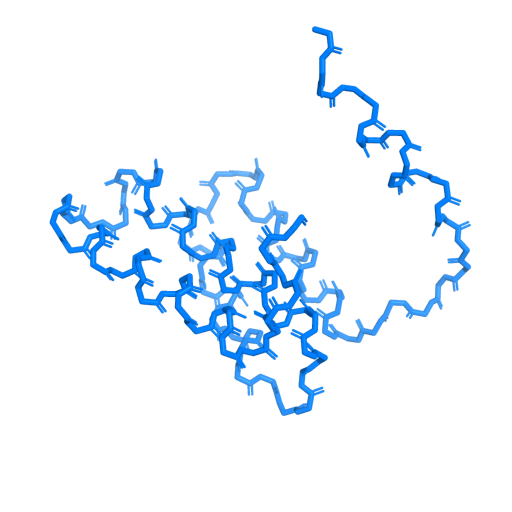E A 1 87 ? 0.243 7.751 10.833 1.00 79.19 87 ILE A CA 1
ATOM 706 C C . ILE A 1 87 ? 1.635 7.220 10.478 1.00 79.19 87 ILE A C 1
ATOM 708 O O . ILE A 1 87 ? 2.315 7.816 9.646 1.00 79.19 87 ILE A O 1
ATOM 712 N N . GLN A 1 88 ? 2.047 6.084 11.048 1.00 84.62 88 GLN A N 1
ATOM 713 C CA . GLN A 1 88 ? 3.363 5.509 10.767 1.00 84.62 88 GLN A CA 1
ATOM 714 C C . GLN A 1 88 ? 3.525 5.124 9.288 1.00 84.62 88 GLN A C 1
ATOM 716 O O . GLN A 1 88 ? 4.577 5.371 8.698 1.00 84.62 88 GLN A O 1
ATOM 721 N N . TYR A 1 89 ? 2.504 4.525 8.673 1.00 79.75 89 TYR A N 1
ATOM 722 C CA . TYR A 1 89 ? 2.545 4.173 7.254 1.00 79.75 89 TYR A CA 1
ATOM 723 C C . TYR A 1 89 ? 2.591 5.415 6.359 1.00 79.75 89 TYR A C 1
ATOM 725 O O . TYR A 1 89 ? 3.378 5.455 5.415 1.00 79.75 89 TYR A O 1
ATOM 733 N N . LEU A 1 90 ? 1.825 6.458 6.687 1.00 77.81 90 LEU A N 1
ATOM 734 C CA . LEU A 1 90 ? 1.846 7.723 5.950 1.00 77.81 90 LEU A CA 1
ATOM 735 C C . LEU A 1 90 ? 3.200 8.435 6.064 1.00 77.81 90 LEU A C 1
ATOM 737 O O . LEU A 1 90 ? 3.720 8.918 5.062 1.00 77.81 90 LEU A O 1
ATOM 741 N N . GLN A 1 91 ? 3.817 8.438 7.247 1.00 80.25 91 GLN A N 1
ATOM 742 C CA . GLN A 1 91 ? 5.172 8.965 7.434 1.00 80.25 91 GLN A CA 1
ATOM 743 C C . GLN A 1 91 ? 6.187 8.210 6.573 1.00 80.25 91 GLN A C 1
ATOM 745 O O . GLN A 1 91 ? 6.930 8.835 5.822 1.00 80.25 91 GLN A O 1
ATOM 750 N N . LYS A 1 92 ? 6.143 6.873 6.587 1.00 79.00 92 LYS A N 1
ATOM 751 C CA . LYS A 1 92 ? 7.011 6.038 5.742 1.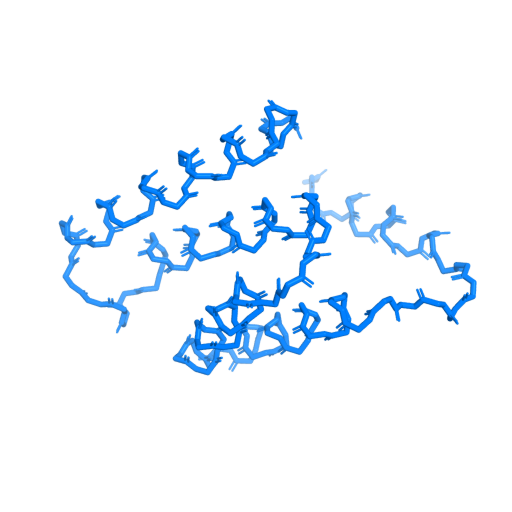00 79.00 92 LYS A CA 1
ATOM 752 C C . LYS A 1 92 ? 6.788 6.275 4.248 1.00 79.00 92 LYS A C 1
ATOM 754 O O . LYS A 1 92 ? 7.732 6.153 3.472 1.00 79.00 92 LYS A O 1
ATOM 759 N N . SER A 1 93 ? 5.559 6.587 3.828 1.00 73.38 93 SER A N 1
ATOM 760 C CA . SER A 1 93 ? 5.276 6.956 2.435 1.00 73.38 93 SER A CA 1
ATOM 761 C C . SER A 1 93 ? 5.996 8.243 2.053 1.00 73.38 93 SER A C 1
ATOM 763 O O . SER A 1 93 ? 6.618 8.291 0.998 1.00 73.38 93 SER A O 1
ATOM 765 N N . LEU A 1 94 ? 5.937 9.264 2.911 1.00 73.19 94 LEU A N 1
ATOM 766 C CA . LEU A 1 94 ? 6.603 10.548 2.680 1.00 73.19 94 LEU A CA 1
ATOM 767 C C . LEU A 1 94 ? 8.132 10.417 2.694 1.00 73.19 94 LEU A C 1
ATOM 769 O O . LEU A 1 94 ? 8.810 11.096 1.931 1.00 73.19 94 LEU A O 1
ATOM 773 N N . GLU A 1 95 ? 8.677 9.532 3.533 1.00 79.12 95 GLU A N 1
ATOM 774 C CA . GLU A 1 95 ? 10.107 9.196 3.521 1.00 79.12 95 GLU A CA 1
ATOM 775 C C . GLU A 1 95 ? 10.519 8.466 2.237 1.00 79.12 95 GLU A C 1
ATOM 777 O O . GLU A 1 95 ? 11.618 8.683 1.731 1.00 79.12 95 GLU A O 1
ATOM 782 N N . ALA A 1 96 ? 9.655 7.586 1.719 1.00 71.31 96 ALA A N 1
ATOM 783 C CA . ALA A 1 96 ? 9.909 6.873 0.474 1.00 71.31 96 ALA A CA 1
ATOM 784 C C . ALA A 1 96 ? 9.851 7.822 -0.729 1.00 71.31 96 ALA A C 1
ATOM 786 O O . ALA A 1 96 ? 10.756 7.796 -1.557 1.00 71.31 96 ALA A O 1
ATOM 787 N N . ASP A 1 97 ? 8.821 8.664 -0.804 1.00 68.75 97 ASP A N 1
ATOM 788 C CA . ASP A 1 97 ? 8.655 9.672 -1.844 1.00 68.75 97 ASP A CA 1
ATOM 789 C C . ASP A 1 97 ? 8.085 10.977 -1.251 1.00 68.75 97 ASP A C 1
ATOM 791 O O . ASP A 1 97 ? 6.891 11.040 -0.923 1.00 68.75 97 ASP A O 1
ATOM 795 N N . PRO A 1 98 ? 8.897 12.045 -1.149 1.00 67.19 98 PRO A N 1
ATOM 796 C CA . PRO A 1 98 ? 8.453 13.325 -0.608 1.00 67.19 98 PRO A CA 1
ATOM 797 C C . PRO A 1 98 ? 7.438 14.050 -1.507 1.00 67.19 98 PRO A C 1
ATOM 799 O O . PRO A 1 98 ? 6.761 14.956 -1.024 1.00 67.19 98 PRO A O 1
ATOM 802 N N . ASN A 1 99 ? 7.282 13.653 -2.779 1.00 64.69 99 ASN A N 1
ATOM 803 C CA . ASN A 1 99 ? 6.232 14.173 -3.664 1.00 64.69 99 ASN A CA 1
ATOM 804 C C . ASN A 1 99 ? 4.920 13.377 -3.574 1.00 64.69 99 ASN A C 1
ATOM 806 O O . ASN A 1 99 ? 3.932 13.767 -4.188 1.00 64.69 99 ASN A O 1
ATOM 810 N N . SER A 1 100 ? 4.866 12.296 -2.787 1.00 56.97 100 SER A N 1
ATOM 811 C CA . SER A 1 100 ? 3.686 11.419 -2.716 1.00 56.97 100 SER A CA 1
ATOM 812 C C . SER A 1 100 ? 2.466 12.015 -2.001 1.00 56.97 100 SER A C 1
ATOM 814 O O . SER A 1 100 ? 1.430 11.356 -1.926 1.00 56.97 100 SER A O 1
ATOM 816 N N . GLY A 1 101 ? 2.582 13.238 -1.469 1.00 49.97 101 GLY A N 1
ATOM 817 C CA . GLY A 1 101 ? 1.512 13.962 -0.776 1.00 49.97 101 GLY A CA 1
ATOM 818 C C . GLY A 1 101 ? 0.748 14.995 -1.618 1.00 49.97 101 GLY A C 1
ATOM 819 O O . GLY A 1 101 ? -0.041 15.738 -1.032 1.00 49.97 101 GLY A O 1
ATOM 820 N N . GLN A 1 102 ? 1.001 15.092 -2.931 1.00 48.62 102 GLN A N 1
ATOM 821 C CA . GLN A 1 102 ? 0.343 16.045 -3.846 1.00 48.62 102 GLN A CA 1
ATOM 822 C C . GLN A 1 102 ? -0.755 15.423 -4.710 1.00 48.62 102 GLN A C 1
ATOM 824 O O . GLN A 1 102 ? -0.568 14.289 -5.201 1.00 48.62 102 GLN A O 1
#

Sequence (102 aa):
YGRIRHFQLALVDCNPCTLSNAEIQFHIAHLYETQRKYHSAKEAYEQLLQTENLPVQVKAIVLQQLGWMHHNVDLLGDKATKESYAIQYLQKSLEADPNSGQ